Protein AF-A0A2E5FPV8-F1 (afdb_monomer_lite)

Sequence (173 aa):
MNKLTKLGLTAVAGSLVASSAYAGALDVSGSATIKYKSDDDDEVTGNAFSMGKGISFSGSGELDNGYTMSYSYTMTDAAFSSQNIMLDMGDAGSIGLGNGASGAGLQAHRYVIPTAGEEVWDDVDADDNGLPTHSDSNAVYYKGSFGAVGVSAAYVDDSAASDNSIVLTYSGL

Radius of gyration: 23.79 Å; chains: 1; bounding box: 87×56×43 Å

Secondary structure (DSSP, 8-state):
-----------------------SEEEEEEEEEEEE----TTS--S--EEEEEEEEEEEEEE-TTSPEEEEEEEEETTEEEEEEEEEE-GGG-EEEEEESS--SHHHHHTTTS---SS-TTSS-SS---PPPP---SSEEEEEEEETTEEEEEEEEE-SS-EEEEEEEEE---

pLDDT: mean 73.95, std 15.6, range [33.09, 91.06]

Foldseek 3Di:
DDDDDDPDDDDPDPVPVCQVFPQPDKDKDKDKDWAFDDDDPPDPDDPRIDIKIKIKIKTWGAGPLRKIWIKMFMDMPNHGQKIKIWIQPDQQFIKIWMANPLQWFCSVCVVVPDDDPDAQCVPPDPDRPGDDDFHRGRKIWTWHDDPQKIKIKIWDDDPVDIDIGIDIGGRPD

Structure (mmCIF, N/CA/C/O backbone):
data_AF-A0A2E5FPV8-F1
#
_entry.id   AF-A0A2E5FPV8-F1
#
loop_
_atom_site.group_PDB
_atom_site.id
_atom_site.type_symbol
_atom_site.label_atom_id
_atom_site.label_alt_id
_atom_site.label_comp_id
_atom_site.label_asym_id
_atom_site.label_entity_id
_atom_site.label_seq_id
_atom_site.pdbx_PDB_ins_code
_atom_site.Cartn_x
_atom_site.Cartn_y
_atom_site.Cartn_z
_atom_site.occupancy
_atom_site.B_iso_or_equiv
_atom_site.auth_seq_id
_atom_site.auth_comp_id
_atom_site.auth_asym_id
_atom_site.auth_atom_id
_atom_site.pdbx_PDB_model_num
ATOM 1 N N . MET A 1 1 ? -54.631 30.526 12.765 1.00 33.09 1 MET A N 1
ATOM 2 C CA . MET A 1 1 ? -53.264 30.256 13.257 1.00 33.09 1 MET A CA 1
ATOM 3 C C . MET A 1 1 ? -53.235 28.907 13.968 1.00 33.09 1 MET A C 1
ATOM 5 O O . MET A 1 1 ? -53.843 28.776 15.014 1.00 33.09 1 MET A O 1
ATOM 9 N N . ASN A 1 2 ? -52.525 27.958 13.351 1.00 39.78 2 ASN A N 1
ATOM 10 C CA . ASN A 1 2 ? -51.650 26.928 13.928 1.00 39.78 2 ASN A CA 1
ATOM 11 C C . ASN A 1 2 ? -52.150 25.788 14.852 1.00 39.78 2 ASN A C 1
ATOM 13 O O . ASN A 1 2 ? -52.317 25.974 16.049 1.00 39.78 2 ASN A O 1
ATOM 17 N N . LYS A 1 3 ? -52.036 24.578 14.263 1.00 46.47 3 LYS A N 1
ATOM 18 C CA . LYS A 1 3 ? -51.273 23.387 14.722 1.00 46.47 3 LYS A CA 1
ATOM 19 C C . LYS A 1 3 ? -52.013 22.285 15.506 1.00 46.47 3 LYS A C 1
ATOM 21 O O . LYS A 1 3 ? -52.105 22.335 16.724 1.00 46.47 3 LYS A O 1
ATOM 26 N N . LEU A 1 4 ? -52.329 21.196 14.793 1.00 52.31 4 LEU A N 1
ATOM 27 C CA . LEU A 1 4 ? -52.315 19.809 15.296 1.00 52.31 4 LEU A CA 1
ATOM 28 C C . LEU A 1 4 ? -51.459 18.962 14.329 1.00 52.31 4 LEU A C 1
ATOM 30 O O . LEU A 1 4 ? -51.747 18.940 13.140 1.00 52.31 4 LEU A O 1
ATOM 34 N N . THR A 1 5 ? -50.223 18.585 14.681 1.00 50.47 5 THR A N 1
ATOM 35 C CA . THR A 1 5 ? -49.738 17.400 15.436 1.00 50.47 5 THR A CA 1
ATOM 36 C C . THR A 1 5 ? -49.639 16.100 14.622 1.00 50.47 5 THR A C 1
ATOM 38 O O . THR A 1 5 ? -50.654 15.536 14.239 1.00 50.47 5 THR A O 1
ATOM 41 N N . LYS A 1 6 ? -48.401 15.576 14.548 1.00 48.03 6 LYS A N 1
ATOM 42 C CA . LYS A 1 6 ? -47.999 14.177 14.287 1.00 48.03 6 LYS A CA 1
ATOM 43 C C . LYS A 1 6 ? -48.125 13.641 12.851 1.00 48.03 6 LYS A C 1
ATOM 45 O O . LYS A 1 6 ? -49.036 12.893 12.529 1.00 48.03 6 LYS A O 1
ATOM 50 N N . LEU A 1 7 ? -47.061 13.855 12.079 1.00 50.47 7 LEU A N 1
ATOM 51 C CA . LEU A 1 7 ? -46.412 12.763 11.347 1.00 50.47 7 LEU A CA 1
ATOM 52 C C . LEU A 1 7 ? -45.105 12.473 12.084 1.00 50.47 7 LEU A C 1
ATOM 54 O O . LEU A 1 7 ? -44.089 13.127 11.876 1.00 50.47 7 LEU A O 1
ATOM 58 N N . GLY A 1 8 ? -45.199 11.590 13.074 1.00 50.12 8 GLY A N 1
ATOM 59 C CA . GLY A 1 8 ? -44.036 10.988 13.701 1.00 50.12 8 GLY A CA 1
ATOM 60 C C . GLY A 1 8 ? -43.694 9.693 12.977 1.00 50.12 8 GLY A C 1
ATOM 61 O O . GLY A 1 8 ? -44.608 8.943 12.638 1.00 50.12 8 GLY A O 1
ATOM 62 N N . LEU A 1 9 ? -42.384 9.458 12.869 1.00 45.72 9 LEU A N 1
ATOM 63 C CA . LEU A 1 9 ? -41.672 8.205 12.594 1.00 45.72 9 LEU A CA 1
ATOM 64 C C . LEU A 1 9 ? -41.033 8.085 11.193 1.00 45.72 9 LEU A C 1
ATOM 66 O O . LEU A 1 9 ? -41.714 7.966 10.182 1.00 45.72 9 LEU A O 1
ATOM 70 N N . THR A 1 10 ? -39.692 8.032 11.221 1.00 48.91 10 THR A N 1
ATOM 71 C CA . THR A 1 10 ? -38.775 7.484 10.200 1.00 48.91 10 THR A CA 1
ATOM 72 C C . THR A 1 10 ? -38.208 8.442 9.150 1.00 48.91 10 THR A C 1
ATOM 74 O O . THR A 1 10 ? -38.701 8.529 8.032 1.00 48.91 10 THR A O 1
ATOM 77 N N . ALA A 1 11 ? -37.110 9.103 9.537 1.00 46.47 11 ALA A N 1
ATOM 78 C CA . ALA A 1 11 ? -35.814 9.165 8.833 1.00 46.47 11 ALA A CA 1
ATOM 79 C C . ALA A 1 11 ? -35.037 10.362 9.431 1.00 46.47 11 ALA A C 1
ATOM 81 O O . ALA A 1 11 ? -35.252 11.494 9.032 1.00 46.47 11 ALA A O 1
ATOM 82 N N . VAL A 1 12 ? -34.172 10.273 10.445 1.00 45.94 12 VAL A N 1
ATOM 83 C CA . VAL A 1 12 ? -33.224 9.207 10.818 1.00 45.94 12 VAL A CA 1
ATOM 84 C C . VAL A 1 12 ? -32.595 8.532 9.598 1.00 45.94 12 VAL A C 1
ATOM 86 O O . VAL A 1 12 ? -32.465 7.319 9.534 1.00 45.94 12 VAL A O 1
ATOM 89 N N . ALA A 1 13 ? -32.256 9.325 8.587 1.00 50.03 13 ALA A N 1
ATOM 90 C CA . ALA A 1 13 ? -31.359 8.925 7.518 1.00 50.03 13 ALA A CA 1
ATOM 91 C C . ALA A 1 13 ? -30.580 10.166 7.099 1.00 50.03 13 ALA A C 1
ATOM 93 O O . ALA A 1 13 ? -31.135 11.098 6.522 1.00 50.03 13 ALA A O 1
ATOM 94 N N . GLY A 1 14 ? -29.293 10.181 7.421 1.00 45.56 14 GLY A N 1
ATOM 95 C CA . GLY A 1 14 ? -28.363 11.041 6.709 1.00 45.56 14 GLY A CA 1
ATOM 96 C C . GLY A 1 14 ? -27.962 12.340 7.391 1.00 45.56 14 GLY A C 1
ATOM 97 O O . GLY A 1 14 ? -27.256 13.119 6.761 1.00 45.56 14 GLY A O 1
ATOM 98 N N . SER A 1 15 ? -28.202 12.518 8.695 1.00 41.84 15 SER A N 1
ATOM 99 C CA . SER A 1 15 ? -27.085 13.012 9.509 1.00 41.84 15 SER A CA 1
ATOM 100 C C . SER A 1 15 ? -26.010 11.918 9.479 1.00 41.84 15 SER A C 1
ATOM 102 O O . SER A 1 15 ? -25.809 11.196 10.453 1.00 41.84 15 SER A O 1
ATOM 104 N N . LEU A 1 16 ? -25.377 11.739 8.311 1.00 41.47 16 LEU A N 1
ATOM 105 C CA . LEU A 1 16 ? -23.994 11.334 8.237 1.00 41.47 16 LEU A CA 1
ATOM 106 C C . LEU A 1 16 ? -23.338 12.390 9.097 1.00 41.47 16 LEU A C 1
ATOM 108 O O . LEU A 1 16 ? -23.218 13.549 8.698 1.00 41.47 16 LEU A O 1
ATOM 112 N N . VAL A 1 17 ? -23.120 12.016 10.351 1.00 43.38 17 VAL A N 1
ATOM 113 C CA . VAL A 1 17 ? -22.236 12.721 11.241 1.00 43.38 17 VAL A CA 1
ATOM 114 C C . VAL A 1 17 ? -21.011 12.906 10.369 1.00 43.38 17 VAL A C 1
ATOM 116 O O . VAL A 1 17 ? -20.322 11.948 10.028 1.00 43.38 17 VAL A O 1
ATOM 119 N N . ALA A 1 18 ? -20.814 14.132 9.894 1.00 41.66 18 ALA A N 1
ATOM 120 C CA . ALA A 1 18 ? -19.517 14.589 9.475 1.00 41.66 18 ALA A CA 1
ATOM 121 C C . ALA A 1 18 ? -18.710 14.604 10.774 1.00 41.66 18 ALA A C 1
ATOM 123 O O . ALA A 1 18 ? -18.461 15.652 11.361 1.00 41.66 18 ALA A O 1
ATOM 124 N N . SER A 1 19 ? -18.405 13.411 11.287 1.00 41.38 19 SER A N 1
ATOM 125 C CA . SER A 1 19 ? -17.362 13.162 12.252 1.00 41.38 19 SER A CA 1
ATOM 126 C C . SER A 1 19 ? -16.128 13.445 11.433 1.00 41.38 19 SER A C 1
ATOM 128 O O . SER A 1 19 ? -15.573 12.571 10.772 1.00 41.38 19 SER A O 1
ATOM 130 N N . SER A 1 20 ? -15.803 14.729 11.343 1.00 42.41 20 SER A N 1
ATOM 131 C CA . SER A 1 20 ? -14.519 15.193 10.882 1.00 42.41 20 SER A CA 1
ATOM 132 C C . SER A 1 20 ? -13.513 14.572 11.839 1.00 42.41 20 SER A C 1
ATOM 134 O O . SER A 1 20 ? -13.249 15.132 12.902 1.00 42.41 20 SER A O 1
ATOM 136 N N . ALA A 1 21 ? -13.013 13.382 11.500 1.00 43.12 21 ALA A N 1
ATOM 137 C CA . ALA A 1 21 ? -11.759 12.907 12.043 1.00 43.12 21 ALA A CA 1
ATOM 138 C C . ALA A 1 21 ? -10.743 13.983 11.677 1.00 43.12 21 ALA A C 1
ATOM 140 O O . ALA A 1 21 ? -10.365 14.148 10.516 1.00 43.12 21 ALA A O 1
ATOM 141 N N . TYR A 1 22 ? -10.353 14.773 12.671 1.00 47.81 22 TYR A N 1
ATOM 142 C CA . TYR A 1 22 ? -9.085 15.465 12.600 1.00 47.81 22 TYR A CA 1
ATOM 143 C C . TYR A 1 22 ? -8.043 14.355 12.463 1.00 47.81 22 TYR A C 1
ATOM 145 O O . TYR A 1 22 ? -7.917 13.528 13.364 1.00 47.81 22 TYR A O 1
ATOM 153 N N . ALA A 1 23 ? -7.343 14.292 11.328 1.00 49.78 23 ALA A N 1
ATOM 154 C CA . ALA A 1 23 ? -6.136 13.485 11.223 1.00 49.78 23 ALA A CA 1
ATOM 155 C C . ALA A 1 23 ? -5.187 13.985 12.324 1.00 49.78 23 ALA A C 1
ATOM 157 O O . ALA A 1 23 ? -4.663 15.095 12.229 1.00 49.78 23 ALA A O 1
ATOM 158 N N . GLY A 1 24 ? -5.083 13.234 13.423 1.00 50.91 24 GLY A N 1
ATOM 159 C CA . GLY A 1 24 ? -4.473 13.696 14.674 1.00 50.91 24 GLY A CA 1
ATOM 160 C C . GLY A 1 24 ? -2.974 13.949 14.535 1.00 50.91 24 GLY A C 1
ATOM 161 O O . GLY A 1 24 ? -2.413 14.761 15.267 1.00 50.91 24 GLY A O 1
ATOM 162 N N . ALA A 1 25 ? -2.346 13.309 13.548 1.00 64.69 25 ALA A N 1
ATOM 163 C CA . ALA A 1 25 ? -0.999 13.586 13.088 1.00 64.69 25 ALA A CA 1
ATOM 164 C C . ALA A 1 25 ? -0.886 13.222 11.599 1.00 64.69 25 ALA A C 1
ATOM 166 O O . ALA A 1 25 ? -1.406 12.195 11.157 1.00 64.69 25 ALA A O 1
ATOM 167 N N . LEU A 1 26 ? -0.234 14.093 10.828 1.00 76.50 26 LEU A N 1
ATOM 168 C CA . LEU A 1 26 ? 0.276 13.781 9.496 1.00 76.50 26 LEU A CA 1
ATOM 169 C C . LEU A 1 26 ? 1.773 13.519 9.655 1.00 76.50 26 LEU A C 1
ATOM 171 O O . LEU A 1 26 ? 2.541 14.448 9.912 1.00 76.50 26 LEU A O 1
ATOM 175 N N . ASP A 1 27 ? 2.174 12.272 9.473 1.00 82.31 27 ASP A N 1
ATOM 176 C CA . ASP A 1 27 ? 3.566 11.863 9.407 1.00 82.31 27 ASP A CA 1
ATOM 177 C C . ASP A 1 27 ? 4.064 11.964 7.967 1.00 82.31 27 ASP A C 1
ATOM 179 O O . ASP A 1 27 ? 3.439 11.478 7.019 1.00 82.31 27 ASP A O 1
ATOM 183 N N . VAL A 1 28 ? 5.218 12.605 7.805 1.00 86.81 28 VAL A N 1
ATOM 184 C CA . VAL A 1 28 ? 5.909 12.702 6.521 1.00 86.81 28 VAL A CA 1
ATOM 185 C C . VAL A 1 28 ? 7.209 11.931 6.635 1.00 86.81 28 VAL A C 1
ATOM 187 O O . VAL A 1 28 ? 8.092 12.287 7.414 1.00 86.81 28 VAL A O 1
ATOM 190 N N . SER A 1 29 ? 7.333 10.878 5.840 1.00 84.25 29 SER A N 1
ATOM 191 C CA . SER A 1 29 ? 8.557 10.095 5.717 1.00 84.25 29 SER A CA 1
ATOM 192 C C . SER A 1 29 ? 9.142 10.264 4.322 1.00 84.25 29 SER A C 1
ATOM 194 O O . SER A 1 29 ? 8.427 10.430 3.336 1.00 84.25 29 SER A O 1
ATOM 196 N N . GLY A 1 30 ? 10.467 10.265 4.231 1.00 85.50 30 GLY A N 1
ATOM 197 C CA . GLY A 1 30 ? 11.175 10.410 2.968 1.00 85.50 30 GLY A CA 1
ATOM 198 C C . GLY A 1 30 ? 12.319 9.416 2.868 1.00 85.50 30 GLY A C 1
ATOM 199 O O . GLY A 1 30 ? 12.973 9.107 3.862 1.00 85.50 30 GLY A O 1
ATOM 200 N N . SER A 1 31 ? 12.575 8.937 1.658 1.00 83.62 31 SER A N 1
ATOM 201 C CA . SER A 1 31 ? 13.709 8.083 1.322 1.00 83.62 31 SER A CA 1
ATOM 202 C C . SER A 1 31 ? 14.515 8.722 0.201 1.00 83.62 31 SER A C 1
ATOM 204 O O . SER A 1 31 ? 13.956 9.136 -0.813 1.00 83.62 31 SER A O 1
ATOM 206 N N . ALA A 1 32 ? 15.833 8.765 0.352 1.00 83.88 32 ALA A N 1
ATOM 207 C CA . ALA A 1 32 ? 16.752 9.145 -0.710 1.00 83.88 32 ALA A CA 1
ATOM 208 C C . ALA A 1 32 ? 17.812 8.053 -0.831 1.00 83.88 32 ALA A C 1
ATOM 210 O O . ALA A 1 32 ? 18.457 7.699 0.154 1.00 83.88 32 ALA A O 1
ATOM 211 N N . THR A 1 33 ? 17.973 7.504 -2.030 1.00 83.88 33 THR A N 1
ATOM 212 C CA . THR A 1 33 ? 18.928 6.430 -2.303 1.00 83.88 33 THR A CA 1
ATOM 213 C C . THR A 1 33 ? 19.808 6.802 -3.484 1.00 83.88 33 THR A C 1
ATOM 215 O O . THR A 1 33 ? 19.355 7.429 -4.441 1.00 83.88 33 THR A O 1
ATOM 218 N N . ILE A 1 34 ? 21.077 6.414 -3.401 1.00 82.81 34 ILE A N 1
ATOM 219 C CA . ILE A 1 34 ? 22.034 6.468 -4.503 1.00 82.81 34 ILE A CA 1
ATOM 220 C C . ILE A 1 34 ? 22.534 5.039 -4.675 1.00 82.81 34 ILE A C 1
ATOM 222 O O . ILE A 1 34 ? 23.017 4.445 -3.710 1.00 82.81 34 ILE A O 1
ATOM 226 N N . LYS A 1 35 ? 22.386 4.472 -5.871 1.00 83.06 35 LYS A N 1
ATOM 227 C CA . LYS A 1 35 ? 22.868 3.126 -6.191 1.00 83.06 35 LYS A CA 1
ATOM 228 C C . LYS A 1 35 ? 23.953 3.222 -7.250 1.00 83.06 35 LYS A C 1
ATOM 230 O O . LYS A 1 35 ? 23.807 3.964 -8.220 1.00 83.06 35 LYS A O 1
ATOM 235 N N . TYR A 1 36 ? 25.011 2.451 -7.055 1.00 81.31 36 TYR A N 1
ATOM 236 C CA . TYR A 1 36 ? 26.065 2.239 -8.034 1.00 81.31 36 TYR A CA 1
ATOM 237 C C . TYR A 1 36 ? 25.984 0.784 -8.491 1.00 81.31 36 TYR A C 1
ATOM 239 O O . TYR A 1 36 ? 26.011 -0.116 -7.649 1.00 81.31 36 TYR A O 1
ATOM 247 N N . LYS A 1 37 ? 25.815 0.565 -9.795 1.00 78.69 37 LYS A N 1
ATOM 248 C CA . LYS A 1 37 ? 25.804 -0.769 -10.400 1.00 78.69 37 LYS A CA 1
ATOM 249 C C . LYS A 1 37 ? 27.099 -0.943 -11.188 1.00 78.69 37 LYS A C 1
ATOM 251 O O . LYS A 1 37 ? 27.367 -0.156 -12.091 1.00 78.69 37 LYS A O 1
ATOM 256 N N . SER A 1 38 ? 27.893 -1.939 -10.811 1.00 71.75 38 SER A N 1
ATOM 257 C CA . SER A 1 38 ? 29.006 -2.428 -11.624 1.00 71.75 38 SER A CA 1
ATOM 258 C C . SER A 1 38 ? 28.537 -3.702 -12.300 1.00 71.75 38 SER A C 1
ATOM 260 O O . SER A 1 38 ? 28.291 -4.688 -11.606 1.00 71.75 38 SER A O 1
ATOM 262 N N . ASP A 1 39 ? 28.370 -3.637 -13.614 1.00 70.19 39 ASP A N 1
ATOM 263 C CA . ASP A 1 39 ? 28.197 -4.828 -14.442 1.00 70.19 39 ASP A CA 1
ATOM 264 C C . ASP A 1 39 ? 29.584 -5.384 -14.822 1.00 70.19 39 ASP A C 1
ATOM 266 O O . ASP A 1 39 ? 30.604 -4.736 -14.551 1.00 70.19 39 ASP A O 1
ATOM 270 N N . ASP A 1 40 ? 29.638 -6.619 -15.321 1.00 71.25 40 ASP A N 1
ATOM 271 C CA . ASP A 1 40 ? 30.892 -7.299 -15.661 1.00 71.25 40 ASP A CA 1
ATOM 272 C C . ASP A 1 40 ? 31.551 -6.729 -16.936 1.00 71.25 40 ASP A C 1
ATOM 274 O O . ASP A 1 40 ? 31.002 -5.863 -17.618 1.00 71.25 40 ASP A O 1
ATOM 278 N N . ASP A 1 41 ? 32.784 -7.167 -17.223 1.00 64.06 41 ASP A N 1
ATOM 279 C CA . ASP A 1 41 ? 33.653 -6.571 -18.255 1.00 64.06 41 ASP A CA 1
ATOM 280 C C . ASP A 1 41 ? 33.102 -6.683 -19.699 1.00 64.06 41 ASP A C 1
ATOM 282 O O . ASP A 1 41 ? 33.640 -6.040 -20.605 1.00 64.06 41 ASP A O 1
ATOM 286 N N . ASP A 1 42 ? 32.038 -7.464 -19.920 1.00 65.94 42 ASP A N 1
ATOM 287 C CA . ASP A 1 42 ? 31.421 -7.693 -21.232 1.00 65.94 42 ASP A CA 1
ATOM 288 C C . ASP A 1 42 ? 30.197 -6.783 -21.499 1.00 65.94 42 ASP A C 1
ATOM 290 O O . ASP A 1 42 ? 29.742 -6.681 -22.646 1.00 65.94 42 ASP A O 1
ATOM 294 N N . GLU A 1 43 ? 29.680 -6.065 -20.492 1.00 69.62 43 GLU A N 1
ATOM 295 C CA . GLU A 1 43 ? 28.519 -5.175 -20.627 1.00 69.62 43 GLU A CA 1
ATOM 296 C C . GLU A 1 43 ? 28.907 -3.694 -20.818 1.00 69.62 43 GLU A C 1
ATOM 298 O O . GLU A 1 43 ? 29.525 -3.046 -19.970 1.00 69.62 43 GLU A O 1
ATOM 303 N N . VAL A 1 44 ? 28.463 -3.091 -21.931 1.00 61.62 44 VAL A N 1
ATOM 304 C CA . VAL A 1 44 ? 28.556 -1.634 -22.136 1.00 61.62 44 VAL A CA 1
ATOM 305 C C . VAL A 1 44 ? 27.524 -0.953 -21.244 1.00 61.62 44 VAL A C 1
ATOM 307 O O . VAL A 1 44 ? 26.365 -0.772 -21.621 1.00 61.62 44 VAL A O 1
ATOM 310 N N . THR A 1 45 ? 27.943 -0.547 -20.053 1.00 61.28 45 THR A N 1
ATOM 311 C CA . THR A 1 45 ? 27.081 0.183 -19.127 1.00 61.28 45 THR A CA 1
ATOM 312 C C . THR A 1 45 ? 27.120 1.686 -19.393 1.00 61.28 45 THR A C 1
ATOM 314 O O . THR A 1 45 ? 28.165 2.288 -19.634 1.00 61.28 45 THR A O 1
ATOM 317 N N . GLY A 1 46 ? 25.936 2.307 -19.373 1.00 68.88 46 GLY A N 1
ATOM 318 C CA . GLY A 1 46 ? 25.778 3.762 -19.379 1.00 68.88 46 GLY A CA 1
ATOM 319 C C . GLY A 1 46 ? 26.220 4.390 -18.049 1.00 68.88 46 GLY A C 1
ATOM 320 O O . GLY A 1 46 ? 27.200 3.985 -17.433 1.00 68.88 46 GLY A O 1
ATOM 321 N N . ASN A 1 47 ? 25.496 5.398 -17.557 1.00 75.12 47 ASN A N 1
ATOM 322 C CA . ASN A 1 47 ? 25.786 5.944 -16.229 1.00 75.12 47 ASN A CA 1
ATOM 323 C C . ASN A 1 47 ? 25.518 4.889 -15.133 1.00 75.12 47 ASN A C 1
ATOM 325 O O . ASN A 1 47 ? 24.367 4.549 -14.870 1.00 75.12 47 ASN A O 1
ATOM 329 N N . ALA A 1 48 ? 26.581 4.424 -14.472 1.00 78.75 48 ALA A N 1
ATOM 330 C CA . ALA A 1 48 ? 26.538 3.438 -13.390 1.00 78.75 48 ALA A CA 1
ATOM 331 C C . ALA A 1 48 ? 25.880 3.956 -12.097 1.00 78.75 48 ALA A C 1
ATOM 333 O O . ALA A 1 48 ? 25.539 3.171 -11.210 1.00 78.75 48 ALA A O 1
ATOM 334 N N . PHE A 1 49 ? 25.707 5.276 -11.969 1.00 79.69 49 PHE A N 1
ATOM 335 C CA . PHE A 1 49 ? 25.007 5.886 -10.846 1.00 79.69 49 PHE A CA 1
ATOM 336 C C . PHE A 1 49 ? 23.528 6.088 -11.159 1.00 79.69 49 PHE A C 1
ATOM 338 O O . PHE A 1 49 ? 23.164 6.754 -12.128 1.00 79.69 49 PHE A O 1
ATOM 345 N N . SER A 1 50 ? 22.674 5.609 -10.261 1.00 82.19 50 SER A N 1
ATOM 346 C CA . SER A 1 50 ? 21.246 5.918 -10.239 1.00 82.19 50 SER A CA 1
ATOM 347 C C . SER A 1 50 ? 20.867 6.555 -8.904 1.00 82.19 50 SER A C 1
ATOM 349 O O . SER A 1 50 ? 21.506 6.326 -7.874 1.00 82.19 50 SER A O 1
ATOM 351 N N . MET A 1 51 ? 19.836 7.394 -8.926 1.00 82.38 51 MET A N 1
ATOM 352 C CA . MET A 1 51 ? 19.278 8.024 -7.734 1.00 82.38 51 MET A CA 1
ATOM 353 C C . MET 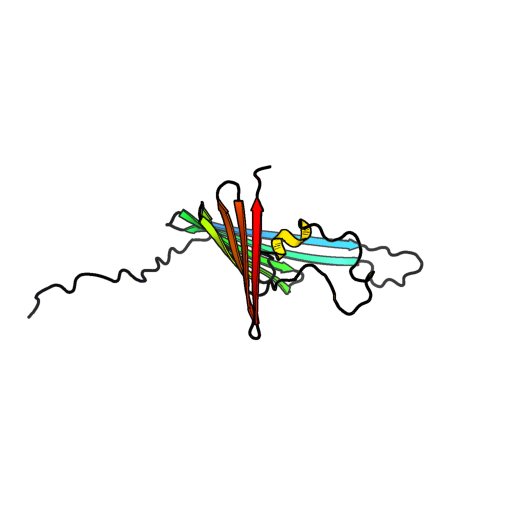A 1 51 ? 17.784 7.742 -7.694 1.00 82.38 51 MET A C 1
ATOM 355 O O . MET A 1 51 ? 17.140 7.764 -8.736 1.00 82.38 51 MET A O 1
ATOM 359 N N . GLY A 1 52 ? 17.252 7.505 -6.498 1.00 82.81 52 GLY A N 1
ATO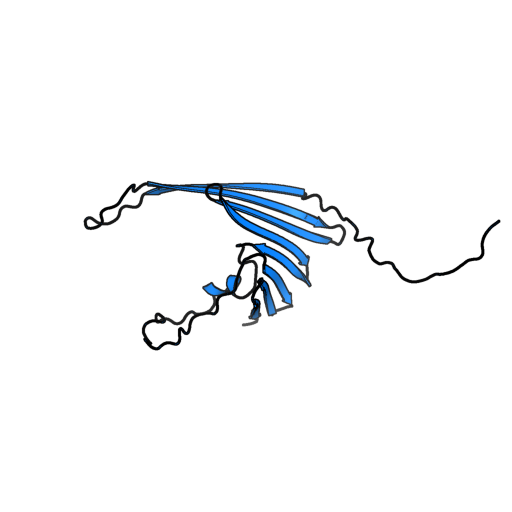M 360 C CA . GLY A 1 52 ? 15.817 7.363 -6.274 1.00 82.81 52 GLY A CA 1
ATOM 361 C C . GLY A 1 52 ? 15.386 8.183 -5.070 1.00 82.81 52 GLY A C 1
ATOM 362 O O . GLY A 1 52 ? 16.062 8.178 -4.033 1.00 82.81 52 GLY A O 1
ATOM 363 N N . LYS A 1 53 ? 14.270 8.896 -5.203 1.00 85.44 53 LYS A N 1
ATOM 364 C CA . LYS A 1 53 ? 13.676 9.703 -4.133 1.00 85.44 53 LYS A CA 1
ATOM 365 C C . LYS A 1 53 ? 12.237 9.273 -3.907 1.00 85.44 53 LYS A C 1
ATOM 367 O O . LYS A 1 53 ? 11.490 9.134 -4.861 1.00 85.44 53 LYS A O 1
ATOM 372 N N . GLY A 1 54 ? 11.834 9.128 -2.654 1.00 87.44 54 GLY A N 1
ATOM 373 C CA . GLY A 1 54 ? 10.464 8.806 -2.265 1.00 87.44 54 GLY A CA 1
ATOM 374 C C . GLY A 1 54 ? 10.010 9.712 -1.132 1.00 87.44 54 GLY A C 1
ATOM 375 O O . GLY A 1 54 ? 10.796 10.011 -0.235 1.00 87.44 54 GLY A O 1
ATOM 376 N N . ILE A 1 55 ? 8.762 10.162 -1.171 1.00 88.12 55 ILE A N 1
ATOM 377 C CA . ILE A 1 55 ? 8.099 10.871 -0.075 1.00 88.12 55 ILE A CA 1
ATOM 378 C C . ILE A 1 55 ? 6.767 10.172 0.168 1.00 88.12 55 ILE A C 1
ATOM 380 O O . ILE A 1 55 ? 5.992 9.980 -0.767 1.00 88.12 55 ILE A O 1
ATOM 384 N N . SER A 1 56 ? 6.509 9.802 1.416 1.00 89.56 56 SER A N 1
ATOM 385 C CA . SER A 1 56 ? 5.245 9.224 1.853 1.00 89.56 56 SER A CA 1
ATOM 386 C C . SER A 1 56 ? 4.620 10.087 2.937 1.00 89.56 56 SER A C 1
ATOM 388 O O . SER A 1 56 ? 5.268 10.466 3.912 1.00 89.56 56 SER A O 1
ATOM 390 N N . PHE A 1 57 ? 3.344 10.371 2.752 1.00 88.00 57 PHE A N 1
ATOM 391 C CA . PHE A 1 57 ? 2.471 11.056 3.684 1.00 88.00 57 PHE A CA 1
ATOM 392 C C . PHE A 1 57 ? 1.537 10.010 4.267 1.00 88.00 57 PHE A C 1
ATOM 394 O O . PHE A 1 57 ? 0.852 9.318 3.516 1.00 88.00 57 PHE A O 1
ATOM 401 N N . SER A 1 58 ? 1.503 9.880 5.583 1.00 89.25 58 SER A N 1
ATOM 402 C CA . SER A 1 58 ? 0.584 8.983 6.271 1.00 89.25 58 SER A CA 1
ATOM 403 C C . SER A 1 58 ? -0.088 9.723 7.405 1.00 89.25 58 SER A C 1
ATOM 405 O O . SER A 1 58 ? 0.556 10.482 8.120 1.00 89.25 58 SER A O 1
ATOM 407 N N . GLY A 1 59 ? -1.376 9.494 7.594 1.00 85.25 59 GLY A N 1
ATOM 408 C CA . GLY A 1 59 ? -2.081 10.022 8.747 1.00 85.25 59 GLY A CA 1
ATOM 409 C C . GLY A 1 59 ? -3.154 9.064 9.213 1.00 85.25 59 GLY A C 1
ATOM 410 O O . GLY A 1 59 ? -3.660 8.240 8.451 1.00 85.25 59 GLY A O 1
ATOM 411 N N . SER A 1 60 ? -3.495 9.183 10.487 1.00 85.00 60 SER A N 1
ATOM 412 C CA . SER A 1 60 ? -4.605 8.456 11.085 1.00 85.00 60 SER A CA 1
ATOM 413 C C . SER A 1 60 ? -5.430 9.379 11.972 1.00 85.00 60 SER A C 1
ATOM 415 O O . SER A 1 60 ? -4.958 10.418 12.446 1.00 85.00 60 SER A O 1
ATOM 417 N N . GLY A 1 61 ? -6.699 9.037 12.138 1.00 83.38 61 GLY A N 1
ATOM 418 C CA . GLY A 1 61 ? -7.625 9.761 12.987 1.00 83.38 61 GLY A CA 1
ATOM 419 C C . GLY A 1 61 ? -8.726 8.840 13.482 1.00 83.38 61 GLY A C 1
ATOM 420 O O . GLY A 1 61 ? -9.325 8.101 12.703 1.00 83.38 61 GLY A O 1
ATOM 421 N N . GLU A 1 62 ? -8.994 8.921 14.779 1.00 83.69 62 GLU A N 1
ATOM 422 C CA . GLU A 1 62 ? -10.120 8.238 15.404 1.00 83.69 62 GLU A CA 1
ATOM 423 C C . GLU A 1 62 ? -11.419 8.984 15.084 1.00 83.69 62 GLU A C 1
ATOM 425 O O . GLU A 1 62 ? -11.516 10.209 15.217 1.00 83.69 62 GLU A O 1
ATOM 430 N N . LEU A 1 63 ? -12.425 8.239 14.643 1.00 82.00 63 LEU A N 1
ATOM 431 C CA . LEU A 1 63 ? -13.794 8.703 14.489 1.00 82.00 63 LEU A CA 1
ATOM 432 C C . LEU A 1 63 ? -14.514 8.601 15.836 1.00 82.00 63 LEU A C 1
ATOM 434 O O . LEU A 1 63 ? -14.222 7.733 16.653 1.00 82.00 63 LEU A O 1
ATOM 438 N N . ASP A 1 64 ? -15.522 9.449 16.036 1.00 76.94 64 ASP A N 1
ATOM 439 C CA . ASP A 1 64 ? -16.362 9.473 17.249 1.00 76.94 64 ASP A CA 1
ATOM 440 C C . ASP A 1 64 ? -17.030 8.110 17.543 1.00 76.94 64 ASP A C 1
ATOM 442 O O . ASP A 1 64 ? -17.326 7.754 18.679 1.00 76.94 64 ASP A O 1
ATOM 446 N N . ASN A 1 65 ? -17.195 7.288 16.505 1.00 78.88 65 ASN A N 1
ATOM 447 C CA . ASN A 1 65 ? -17.741 5.937 16.586 1.00 78.88 65 ASN A CA 1
ATOM 448 C C . ASN A 1 65 ? -16.717 4.871 17.037 1.00 78.88 65 ASN A C 1
ATOM 450 O O . ASN A 1 65 ? -17.053 3.689 17.043 1.00 78.88 65 ASN A O 1
ATOM 454 N N . GLY A 1 66 ? -15.489 5.265 17.397 1.00 79.00 66 GLY A N 1
ATOM 455 C CA . GLY A 1 66 ? -14.413 4.360 17.816 1.00 79.00 66 GLY A CA 1
ATOM 456 C C . GLY A 1 66 ? -13.739 3.605 16.667 1.00 79.00 66 GLY A C 1
ATOM 457 O O . GLY A 1 66 ? -13.115 2.577 16.901 1.00 79.00 66 GLY A O 1
ATOM 458 N N . TYR A 1 67 ? -13.912 4.081 15.433 1.00 88.00 67 TYR A N 1
ATOM 459 C CA . TYR A 1 67 ? -13.262 3.534 14.241 1.00 88.00 67 TYR A CA 1
ATOM 460 C C . TYR A 1 67 ? -12.054 4.379 13.863 1.00 88.00 67 TYR A C 1
ATOM 462 O O . TYR A 1 67 ? -12.132 5.606 13.901 1.00 88.00 67 TYR A O 1
ATOM 470 N N . THR A 1 68 ? -10.984 3.748 13.399 1.00 87.56 68 THR A N 1
ATOM 471 C CA . THR A 1 68 ? -9.773 4.456 12.982 1.00 87.56 68 THR A CA 1
ATOM 472 C C . THR A 1 68 ? -9.779 4.638 11.473 1.00 87.56 68 THR A C 1
ATOM 474 O O . THR A 1 68 ? -9.749 3.672 10.713 1.00 87.56 68 THR A O 1
ATOM 477 N N . MET A 1 69 ? -9.772 5.879 10.997 1.00 87.31 69 MET A N 1
ATOM 478 C CA . MET A 1 69 ? -9.498 6.165 9.592 1.00 87.31 69 MET A CA 1
ATOM 479 C C . MET A 1 69 ? -8.000 6.389 9.408 1.00 87.31 69 MET A C 1
ATOM 481 O O . MET A 1 69 ? -7.400 7.213 10.093 1.00 87.31 69 MET A O 1
ATOM 485 N N . SER A 1 70 ? -7.398 5.698 8.450 1.00 88.25 70 SER A N 1
ATOM 486 C CA . SER A 1 70 ? -6.008 5.875 8.038 1.00 88.25 70 SER A CA 1
ATOM 487 C C . SER A 1 70 ? -5.940 6.229 6.558 1.00 88.25 70 SER A C 1
ATOM 489 O O . SER A 1 70 ? -6.738 5.750 5.753 1.00 88.25 70 SER A O 1
ATOM 491 N N . TYR A 1 71 ? -4.993 7.082 6.190 1.00 87.38 71 TYR A N 1
ATOM 492 C CA . TYR A 1 71 ? -4.688 7.382 4.799 1.00 87.38 71 TYR A CA 1
ATOM 493 C C . TYR A 1 71 ? -3.182 7.368 4.573 1.00 87.38 71 TYR A C 1
ATOM 495 O O . TYR A 1 71 ? -2.401 7.752 5.446 1.00 87.38 71 TYR A O 1
ATOM 503 N N . SER A 1 72 ? -2.781 6.949 3.382 1.00 88.88 72 SER A N 1
ATOM 504 C CA . SER A 1 72 ? -1.408 7.027 2.910 1.00 88.88 72 SER A CA 1
ATOM 505 C C . SER A 1 72 ? -1.360 7.533 1.473 1.00 88.88 72 SER A C 1
ATOM 507 O O . SER A 1 72 ? -2.234 7.241 0.658 1.00 88.88 72 SER A O 1
ATOM 509 N N . TYR A 1 73 ? -0.330 8.312 1.168 1.00 88.44 73 TYR A N 1
ATOM 510 C CA . TYR A 1 73 ? -0.019 8.798 -0.167 1.00 88.44 73 TYR A CA 1
ATOM 511 C C . TYR A 1 73 ? 1.494 8.776 -0.363 1.00 88.44 73 TYR A C 1
ATOM 513 O O . TYR A 1 73 ? 2.226 9.420 0.388 1.00 88.44 73 TYR A O 1
ATOM 521 N N . THR A 1 74 ? 1.964 8.068 -1.383 1.00 89.25 74 THR A N 1
ATOM 522 C CA . THR A 1 74 ? 3.384 7.913 -1.695 1.00 89.25 74 THR A CA 1
ATOM 523 C C . THR A 1 74 ? 3.678 8.415 -3.102 1.00 89.25 74 THR A C 1
ATOM 525 O O . THR A 1 74 ? 2.974 8.117 -4.068 1.00 89.25 74 THR A O 1
ATOM 528 N N . MET A 1 75 ? 4.770 9.166 -3.216 1.00 89.31 75 MET A N 1
ATOM 529 C CA . MET A 1 75 ? 5.292 9.718 -4.458 1.00 89.31 75 MET A CA 1
ATOM 530 C C . MET A 1 75 ? 6.76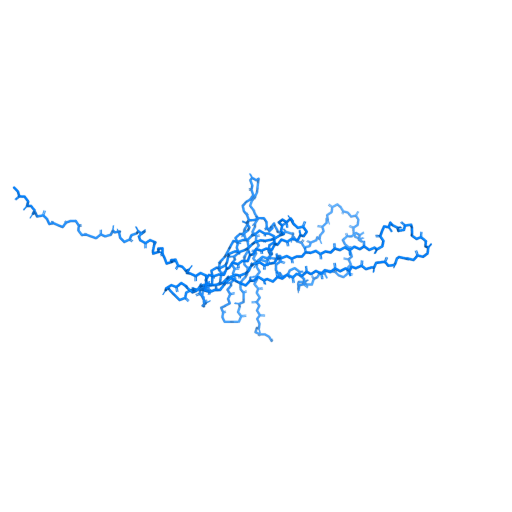6 9.342 -4.594 1.00 89.31 75 MET A C 1
ATOM 532 O O . MET A 1 75 ? 7.547 9.584 -3.672 1.00 89.31 75 MET A O 1
ATOM 536 N N . THR A 1 76 ? 7.156 8.812 -5.749 1.00 88.12 76 THR A N 1
ATOM 537 C CA . THR A 1 76 ? 8.547 8.458 -6.065 1.00 88.12 76 THR A CA 1
ATOM 538 C C . THR A 1 76 ? 8.993 9.266 -7.276 1.00 88.12 76 THR A C 1
ATOM 540 O O . THR A 1 76 ? 8.255 9.378 -8.246 1.00 88.12 76 THR A O 1
ATOM 543 N N . ASP A 1 77 ? 10.164 9.896 -7.198 1.00 85.19 77 ASP A N 1
ATOM 544 C CA . ASP A 1 77 ? 10.756 10.709 -8.270 1.00 85.19 77 ASP A CA 1
ATOM 545 C C . ASP A 1 77 ? 9.800 11.772 -8.848 1.00 85.19 77 ASP A C 1
ATOM 547 O O . ASP A 1 77 ? 9.770 12.041 -10.045 1.00 85.19 77 ASP A O 1
ATOM 551 N N . ALA A 1 78 ? 9.022 12.402 -7.959 1.00 79.19 78 ALA A N 1
ATOM 552 C CA . ALA A 1 78 ? 7.983 13.392 -8.271 1.00 79.19 78 ALA A CA 1
ATOM 553 C C . ALA A 1 78 ? 6.772 12.863 -9.072 1.00 79.19 78 ALA A C 1
ATOM 555 O O . ALA A 1 78 ? 5.951 13.658 -9.531 1.00 79.19 78 ALA A O 1
ATOM 556 N N . ALA A 1 79 ? 6.618 11.543 -9.190 1.00 85.56 79 ALA A N 1
ATOM 557 C CA . ALA A 1 79 ? 5.471 10.884 -9.802 1.00 85.56 79 ALA A CA 1
ATOM 558 C C . ALA A 1 79 ? 4.617 10.147 -8.759 1.00 85.56 79 ALA A C 1
ATOM 560 O O . ALA A 1 79 ? 5.126 9.623 -7.762 1.00 85.56 79 ALA A O 1
ATOM 561 N N . PHE A 1 80 ? 3.303 10.111 -8.998 1.00 85.75 80 PHE A N 1
ATOM 562 C CA . PHE A 1 80 ? 2.370 9.318 -8.201 1.00 85.75 80 PHE A CA 1
ATOM 563 C C . PHE A 1 80 ? 2.824 7.852 -8.168 1.00 85.75 80 PHE A C 1
ATOM 565 O O . PHE A 1 80 ? 3.102 7.276 -9.218 1.00 85.75 80 PHE A O 1
ATOM 572 N N . SER A 1 81 ? 2.899 7.274 -6.969 1.00 87.38 81 SER A N 1
ATOM 573 C CA . SER A 1 81 ? 3.259 5.868 -6.779 1.00 87.38 81 SER A CA 1
ATOM 574 C C . SER A 1 81 ? 2.065 5.085 -6.247 1.00 87.38 81 SER A C 1
ATOM 576 O O . SER A 1 81 ? 1.596 4.151 -6.892 1.00 87.38 81 SER A O 1
ATOM 578 N N . SER A 1 82 ? 1.522 5.497 -5.100 1.00 88.25 82 SER A N 1
ATOM 579 C CA . SER A 1 82 ? 0.360 4.834 -4.514 1.00 88.25 82 SER A CA 1
ATOM 580 C C . SER A 1 82 ? -0.408 5.737 -3.557 1.00 88.25 82 SER A C 1
ATOM 582 O O . SER A 1 82 ? 0.123 6.702 -3.007 1.00 88.25 82 SER A O 1
ATOM 584 N N . GLN A 1 83 ? -1.684 5.421 -3.352 1.00 88.50 83 GLN A N 1
ATOM 585 C CA . GLN A 1 83 ? -2.511 6.022 -2.309 1.00 88.50 83 GLN A CA 1
ATOM 586 C C . GLN A 1 83 ? -3.493 5.004 -1.749 1.00 88.50 83 GLN A C 1
ATOM 588 O O . GLN A 1 83 ? -3.922 4.095 -2.459 1.00 88.50 83 GLN A O 1
ATOM 593 N N . ASN A 1 84 ? -3.884 5.164 -0.494 1.00 88.94 84 ASN A N 1
ATOM 594 C CA . ASN A 1 84 ? -4.876 4.310 0.134 1.00 88.94 84 ASN A CA 1
ATOM 595 C C . ASN A 1 84 ? -5.593 5.052 1.260 1.00 88.94 84 ASN A C 1
ATOM 597 O O . ASN A 1 84 ? -4.985 5.853 1.965 1.00 88.94 84 ASN A O 1
ATOM 601 N N . ILE A 1 85 ? -6.872 4.755 1.445 1.00 88.50 85 ILE A N 1
ATOM 602 C CA . ILE A 1 85 ? -7.681 5.190 2.578 1.00 88.50 85 ILE A CA 1
ATOM 603 C C . ILE A 1 85 ? -8.340 3.940 3.144 1.00 88.50 85 ILE A C 1
ATOM 605 O O . ILE A 1 85 ? -9.085 3.268 2.436 1.00 88.50 85 ILE A O 1
ATOM 609 N N . MET A 1 86 ? -8.073 3.629 4.408 1.00 89.56 86 MET A N 1
ATOM 610 C CA . MET A 1 86 ? -8.634 2.475 5.108 1.00 89.56 86 MET A CA 1
ATOM 611 C C . MET A 1 86 ? -9.365 2.938 6.358 1.00 89.56 86 MET A C 1
ATOM 613 O O . MET A 1 86 ? -8.839 3.715 7.151 1.00 89.56 86 MET A O 1
ATOM 617 N N . LEU A 1 87 ? -10.570 2.425 6.538 1.00 90.12 87 LEU A N 1
ATOM 618 C CA . LEU A 1 87 ? -11.371 2.547 7.737 1.00 90.12 87 LEU A CA 1
ATOM 619 C C . LEU A 1 87 ? -11.290 1.231 8.503 1.00 90.12 87 LEU A C 1
ATOM 621 O O . LEU A 1 87 ? -11.823 0.219 8.049 1.00 90.12 87 LEU A O 1
ATOM 625 N N . ASP A 1 88 ? -10.633 1.252 9.653 1.00 90.25 88 ASP A N 1
ATOM 626 C CA . ASP A 1 88 ? -10.604 0.143 10.593 1.00 90.25 88 ASP A CA 1
ATOM 627 C C . ASP A 1 88 ? -11.818 0.212 11.525 1.00 90.25 88 ASP A C 1
ATOM 629 O O . ASP A 1 88 ? -12.022 1.194 12.242 1.00 90.25 88 ASP A O 1
ATOM 633 N N . MET A 1 89 ? -12.642 -0.833 11.485 1.00 90.69 89 MET A N 1
ATOM 634 C CA . MET A 1 89 ? -13.862 -0.970 12.278 1.00 90.69 89 MET A CA 1
ATOM 635 C C . MET A 1 89 ? -13.663 -1.915 13.478 1.00 90.69 89 MET A C 1
ATOM 637 O O . MET A 1 89 ? -14.646 -2.385 14.060 1.00 90.69 89 MET A O 1
ATOM 641 N N . GLY A 1 90 ? -12.413 -2.225 13.842 1.00 86.88 90 GLY A N 1
ATOM 642 C CA . GLY A 1 90 ? -12.066 -3.119 14.946 1.00 86.88 90 GLY A CA 1
ATOM 643 C C . GLY A 1 90 ? -12.355 -4.579 14.600 1.00 86.88 90 GLY A C 1
ATOM 644 O O . GLY A 1 90 ? -11.874 -5.100 13.596 1.00 86.88 90 GLY A O 1
ATOM 645 N N . ASP A 1 91 ? -13.186 -5.246 15.404 1.00 85.50 91 ASP A N 1
ATOM 646 C CA . ASP A 1 91 ? -13.516 -6.672 15.227 1.00 85.50 91 ASP A CA 1
ATOM 647 C C . ASP A 1 91 ? -14.241 -6.979 13.901 1.00 85.50 91 ASP A C 1
ATOM 649 O O . ASP A 1 91 ? -14.249 -8.119 13.438 1.00 85.50 91 ASP A O 1
ATOM 653 N N . ALA A 1 92 ? -14.854 -5.972 13.268 1.00 84.56 92 ALA A N 1
ATOM 654 C CA . ALA A 1 92 ? -15.475 -6.109 11.950 1.00 84.56 92 ALA A CA 1
ATOM 655 C C . ALA A 1 92 ? -14.457 -6.065 10.792 1.00 84.56 92 ALA A C 1
ATOM 657 O O . ALA A 1 92 ? -14.833 -6.272 9.632 1.00 84.56 92 ALA A O 1
ATOM 658 N N . GLY A 1 93 ? -13.180 -5.821 11.095 1.00 87.44 93 GLY A N 1
ATOM 659 C CA . GLY A 1 93 ? -12.109 -5.659 10.125 1.00 87.44 93 GLY A CA 1
ATOM 660 C C . GLY A 1 93 ? -12.017 -4.243 9.559 1.00 87.44 93 GLY A C 1
ATOM 661 O O . GLY A 1 93 ? -12.679 -3.313 10.013 1.00 87.44 93 GLY A O 1
ATOM 662 N N . SER A 1 94 ? -11.195 -4.088 8.530 1.00 90.62 94 SER A N 1
ATOM 663 C CA . SER A 1 94 ? -10.933 -2.826 7.854 1.00 90.62 94 SER A CA 1
ATOM 664 C C . SER A 1 94 ? -11.422 -2.865 6.407 1.00 90.62 94 SER A C 1
ATOM 666 O O . SER A 1 94 ? -11.210 -3.843 5.687 1.00 90.62 94 SER A O 1
ATOM 668 N N . ILE A 1 95 ? -12.057 -1.784 5.964 1.00 91.06 95 ILE A N 1
ATOM 669 C CA . ILE A 1 95 ? -12.481 -1.574 4.576 1.00 91.06 95 ILE A CA 1
ATOM 670 C C . ILE A 1 95 ? -11.815 -0.320 4.025 1.00 91.06 95 ILE A C 1
ATOM 672 O O . ILE A 1 95 ? -11.679 0.672 4.734 1.00 91.06 95 ILE A O 1
ATOM 676 N N . GLY A 1 96 ? -11.409 -0.329 2.764 1.00 89.75 96 GLY A N 1
ATOM 677 C CA . GLY A 1 96 ? -10.746 0.824 2.183 1.00 89.75 96 GLY A CA 1
ATOM 678 C C . GLY A 1 96 ? -10.741 0.859 0.672 1.00 89.75 96 GLY A C 1
ATOM 679 O O . GLY A 1 96 ? -11.250 -0.030 -0.004 1.00 89.75 96 GLY A O 1
ATOM 680 N N . LEU A 1 97 ? -10.155 1.928 0.162 1.00 89.31 97 LEU A N 1
ATOM 681 C CA . LEU A 1 97 ? -9.974 2.217 -1.248 1.00 89.31 97 LEU A CA 1
ATOM 682 C C . LEU A 1 97 ? -8.522 2.606 -1.459 1.00 89.31 97 LEU A C 1
ATOM 684 O O . LEU A 1 97 ? -8.030 3.510 -0.784 1.00 89.31 97 LEU A O 1
ATOM 688 N N . GLY A 1 98 ? -7.857 2.004 -2.434 1.00 88.06 98 GLY A N 1
ATOM 689 C CA . GLY A 1 98 ? -6.508 2.424 -2.779 1.00 88.06 98 GLY A CA 1
ATOM 690 C C . GLY A 1 98 ? -6.152 2.192 -4.232 1.00 88.06 98 GLY A C 1
ATOM 691 O O . GLY A 1 98 ? -6.761 1.396 -4.939 1.00 88.06 98 GLY A O 1
ATOM 692 N N . ASN A 1 99 ? -5.141 2.925 -4.671 1.00 86.06 99 ASN A N 1
ATOM 693 C CA . ASN A 1 99 ? -4.576 2.851 -6.002 1.00 86.06 99 ASN A CA 1
ATOM 694 C C . ASN A 1 99 ? -3.076 2.541 -5.874 1.00 86.06 99 ASN A C 1
ATOM 696 O O . ASN A 1 99 ? -2.362 3.259 -5.172 1.00 86.06 99 ASN A O 1
ATOM 700 N N . GLY A 1 100 ? -2.626 1.438 -6.476 1.00 78.56 100 GLY A N 1
ATOM 701 C CA . GLY A 1 100 ? -1.223 1.004 -6.456 1.00 78.56 100 GLY A CA 1
ATOM 702 C C . GLY A 1 100 ? -0.713 0.528 -5.088 1.00 78.56 100 GLY A C 1
ATOM 703 O O . GLY A 1 100 ? 0.492 0.435 -4.880 1.00 78.56 100 GLY A O 1
ATOM 704 N N . ALA A 1 101 ? -1.609 0.267 -4.131 1.00 75.31 101 ALA A N 1
ATOM 705 C CA . ALA A 1 101 ? -1.249 -0.066 -2.750 1.00 75.31 101 ALA A CA 1
ATOM 706 C C . ALA A 1 101 ? -1.230 -1.578 -2.448 1.00 75.31 101 ALA A C 1
ATOM 708 O O . ALA A 1 101 ? -0.777 -1.958 -1.369 1.00 75.31 101 ALA A O 1
ATOM 709 N N . SER A 1 102 ? -1.751 -2.424 -3.351 1.00 77.00 102 SER A N 1
ATOM 710 C CA . SER A 1 102 ? -1.963 -3.868 -3.128 1.00 77.00 102 SER A CA 1
ATOM 711 C C . SER A 1 102 ? -2.606 -4.149 -1.767 1.00 77.00 102 SER A C 1
ATOM 713 O O . SER A 1 102 ? -2.131 -4.940 -0.947 1.00 77.00 102 SER A O 1
ATOM 715 N N . GLY A 1 103 ? -3.674 -3.400 -1.497 1.00 66.50 103 GLY A N 1
ATOM 716 C CA . GLY A 1 103 ? -4.194 -3.188 -0.159 1.00 66.50 103 GLY A CA 1
ATOM 717 C C . GLY A 1 103 ? -4.863 -4.405 0.461 1.00 66.50 103 GLY A C 1
ATOM 718 O O . GLY A 1 103 ? -4.908 -4.434 1.680 1.00 66.50 103 GLY A O 1
ATOM 719 N N . ALA A 1 104 ? -5.351 -5.387 -0.309 1.00 75.50 104 ALA A N 1
ATOM 720 C CA . ALA A 1 104 ? -5.951 -6.657 0.134 1.00 75.50 104 ALA A CA 1
ATOM 721 C C . ALA A 1 104 ? -6.065 -7.651 -1.044 1.00 75.50 104 ALA A C 1
ATOM 723 O O . ALA A 1 104 ? -5.483 -7.439 -2.104 1.00 75.50 104 ALA A O 1
ATOM 724 N N . GLY A 1 105 ? -6.801 -8.748 -0.852 1.00 74.62 105 GLY A N 1
ATOM 725 C CA . GLY A 1 105 ? -7.037 -9.770 -1.872 1.00 74.62 105 GLY A CA 1
ATOM 726 C C . GLY A 1 105 ? -5.795 -10.592 -2.220 1.00 74.62 105 GLY A C 1
ATOM 727 O O . GLY A 1 105 ? -4.891 -10.775 -1.393 1.00 74.62 105 GLY A O 1
ATOM 728 N N . LEU A 1 106 ? -5.778 -11.102 -3.453 1.00 74.12 106 LEU A N 1
ATOM 729 C CA . LEU A 1 106 ? -4.715 -11.955 -3.988 1.00 74.12 106 LEU A CA 1
ATOM 730 C C . LEU A 1 106 ? -3.375 -11.216 -4.068 1.00 74.12 106 LEU A C 1
ATOM 732 O O . LEU A 1 106 ? -2.339 -11.771 -3.709 1.00 74.12 106 LEU A O 1
ATOM 736 N N . GLN A 1 107 ? -3.403 -9.931 -4.418 1.00 74.81 107 GLN A N 1
ATOM 737 C CA . GLN A 1 107 ? -2.208 -9.101 -4.553 1.00 74.81 107 GLN A CA 1
ATOM 738 C C . GLN A 1 107 ? -1.420 -8.941 -3.250 1.00 74.81 107 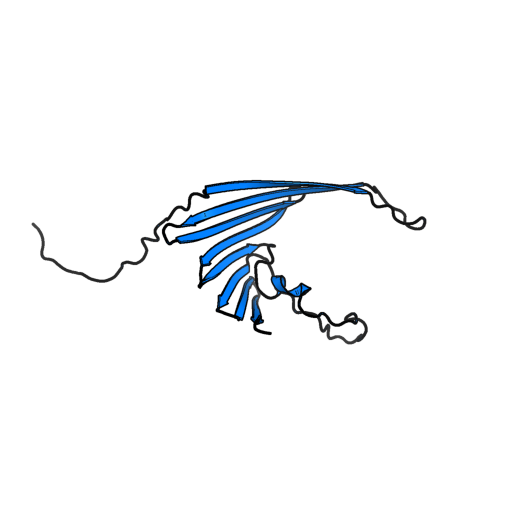GLN A C 1
ATOM 740 O O . GLN A 1 107 ? -0.191 -8.880 -3.296 1.00 74.81 107 GLN A O 1
ATOM 745 N N . ALA A 1 108 ? -2.097 -8.949 -2.099 1.00 76.69 108 ALA A N 1
ATOM 746 C CA . ALA A 1 108 ? -1.452 -8.911 -0.787 1.00 76.69 108 ALA A CA 1
ATOM 747 C C . ALA A 1 108 ? -0.832 -10.260 -0.366 1.00 76.69 108 ALA A C 1
ATOM 749 O O . ALA A 1 108 ? 0.044 -10.282 0.494 1.00 76.69 108 ALA A O 1
ATOM 750 N N . HIS A 1 109 ? -1.272 -11.378 -0.954 1.00 73.12 109 HIS A N 1
ATOM 751 C CA . HIS A 1 109 ? -0.857 -12.732 -0.563 1.00 73.12 109 HIS A CA 1
ATOM 752 C C . HIS A 1 109 ? -0.061 -13.467 -1.651 1.00 73.12 109 HIS A C 1
ATOM 754 O O . HIS A 1 109 ? 0.425 -14.568 -1.408 1.00 73.12 109 HIS A O 1
ATOM 760 N N . ARG A 1 110 ? 0.138 -12.860 -2.827 1.00 68.25 110 ARG A N 1
ATOM 761 C CA . ARG A 1 110 ? 0.790 -13.490 -3.987 1.00 68.25 110 ARG A CA 1
ATOM 762 C C . ARG A 1 110 ? 2.175 -14.078 -3.697 1.00 68.25 110 ARG A C 1
ATOM 764 O O . ARG A 1 110 ? 2.542 -15.071 -4.302 1.00 68.25 110 ARG A O 1
ATOM 771 N N . TYR A 1 111 ? 2.920 -13.488 -2.759 1.00 69.44 111 TYR A N 1
ATOM 772 C CA . TYR A 1 111 ? 4.286 -13.906 -2.415 1.00 69.44 111 TYR A CA 1
ATOM 773 C C . TYR A 1 111 ? 4.362 -15.008 -1.351 1.00 69.44 111 TYR A C 1
ATOM 775 O O . TYR A 1 111 ? 5.443 -15.524 -1.086 1.00 69.44 111 TYR A O 1
ATOM 783 N N . VAL A 1 112 ? 3.240 -15.341 -0.706 1.00 71.31 112 VAL A N 1
ATOM 784 C CA . VAL A 1 112 ? 3.159 -16.426 0.290 1.00 71.31 112 VAL A CA 1
ATOM 785 C C . VAL A 1 112 ? 2.371 -17.629 -0.225 1.00 71.31 112 VAL A C 1
ATOM 787 O O . VAL A 1 112 ? 2.338 -18.669 0.429 1.00 71.31 112 VAL A O 1
ATOM 790 N N . ILE A 1 113 ? 1.740 -17.498 -1.392 1.00 70.56 113 ILE A N 1
ATOM 791 C CA . ILE A 1 113 ? 1.144 -18.621 -2.109 1.00 70.56 113 ILE A CA 1
ATOM 792 C C . ILE A 1 113 ? 2.299 -19.361 -2.794 1.00 70.56 113 ILE A C 1
ATOM 794 O O . ILE A 1 113 ? 3.097 -18.708 -3.467 1.00 70.56 113 ILE A O 1
ATOM 798 N N . PRO A 1 114 ? 2.427 -20.691 -2.629 1.00 61.31 114 PRO A N 1
ATOM 799 C CA . PRO A 1 114 ? 3.454 -21.454 -3.321 1.00 61.31 114 PRO A CA 1
ATOM 800 C C . PRO A 1 114 ? 3.298 -21.252 -4.828 1.00 61.31 114 PRO A C 1
ATOM 802 O O . PRO A 1 114 ? 2.305 -21.677 -5.417 1.00 61.31 114 PRO A O 1
ATOM 805 N N . THR A 1 115 ? 4.260 -20.578 -5.446 1.00 61.38 115 THR A N 1
ATOM 806 C CA . THR A 1 115 ? 4.414 -20.577 -6.898 1.00 61.38 115 THR A CA 1
ATOM 807 C C . THR A 1 115 ? 5.099 -21.882 -7.284 1.00 61.38 115 THR A C 1
ATOM 809 O O . THR A 1 115 ? 5.998 -22.336 -6.571 1.00 61.38 115 THR A O 1
ATOM 812 N N . ALA A 1 116 ? 4.650 -22.522 -8.364 1.00 56.50 116 ALA A N 1
ATOM 813 C CA . ALA A 1 116 ? 5.285 -23.737 -8.864 1.00 56.50 116 ALA A CA 1
ATOM 814 C C . ALA A 1 116 ? 6.793 -23.500 -9.095 1.00 56.50 116 ALA A C 1
ATOM 816 O O . ALA A 1 116 ? 7.207 -22.395 -9.438 1.00 56.50 116 ALA A O 1
ATOM 817 N N . GLY A 1 117 ? 7.609 -24.525 -8.831 1.00 53.19 117 GLY A N 1
ATOM 818 C CA . GLY A 1 117 ? 9.076 -24.451 -8.868 1.00 53.19 117 GLY A CA 1
ATOM 819 C C . GLY A 1 117 ? 9.700 -24.512 -10.267 1.00 53.19 117 GLY A C 1
ATOM 820 O O . GLY A 1 117 ? 10.922 -24.574 -10.360 1.00 53.19 117 GLY A O 1
ATOM 821 N N . GLU A 1 118 ? 8.883 -24.505 -11.321 1.00 59.81 118 GLU A N 1
ATOM 822 C CA . GLU A 1 118 ? 9.290 -24.493 -12.729 1.00 59.81 118 GLU A CA 1
ATOM 823 C C . GLU A 1 118 ? 8.607 -23.307 -13.430 1.00 59.81 118 GLU A C 1
ATOM 825 O O . GLU A 1 118 ? 7.459 -22.968 -13.131 1.00 59.81 118 GLU A O 1
ATOM 830 N N . GLU A 1 119 ? 9.353 -22.628 -14.303 1.00 48.06 119 GLU A N 1
ATOM 831 C CA . GLU A 1 119 ? 8.885 -21.468 -15.068 1.00 48.06 119 GLU A CA 1
ATOM 832 C C . GLU A 1 119 ? 7.792 -21.898 -16.061 1.00 48.06 119 GLU A C 1
ATOM 834 O O . GLU A 1 119 ? 7.904 -22.954 -16.677 1.00 48.06 119 GLU A O 1
ATOM 839 N N . VAL A 1 120 ? 6.775 -21.053 -16.280 1.00 50.56 120 VAL A N 1
ATOM 840 C CA . VAL A 1 120 ? 5.606 -21.312 -17.164 1.00 50.56 120 VAL A CA 1
ATOM 841 C C . VAL A 1 120 ? 6.002 -21.705 -18.603 1.00 50.56 120 VAL A C 1
ATOM 843 O O . VAL A 1 120 ? 5.203 -22.251 -19.346 1.00 50.56 120 VAL A O 1
ATOM 846 N N . TRP A 1 121 ? 7.259 -21.481 -18.985 1.00 46.78 121 TRP A N 1
ATOM 847 C CA . TRP A 1 121 ? 7.820 -21.782 -20.301 1.00 46.78 121 TRP A CA 1
ATOM 848 C C . TRP A 1 121 ? 8.375 -23.209 -20.469 1.00 46.78 121 TRP A C 1
ATOM 850 O O . TRP A 1 121 ? 8.893 -23.506 -21.547 1.00 46.78 121 TRP A O 1
ATOM 860 N N . ASP A 1 122 ? 8.325 -24.074 -19.446 1.00 55.91 122 ASP A N 1
ATOM 861 C CA . ASP A 1 122 ? 8.675 -25.502 -19.607 1.00 55.91 122 ASP A CA 1
ATOM 862 C C . ASP A 1 122 ? 7.569 -26.290 -20.343 1.00 55.91 122 ASP A C 1
ATOM 864 O O . ASP A 1 122 ? 7.862 -27.207 -21.107 1.00 55.91 122 ASP A O 1
ATOM 868 N N . ASP A 1 123 ? 6.309 -25.848 -20.243 1.00 55.03 123 ASP A N 1
ATOM 869 C CA . ASP A 1 123 ? 5.216 -26.274 -21.126 1.00 55.03 123 ASP A CA 1
ATOM 870 C C . ASP A 1 123 ? 4.954 -25.176 -22.173 1.00 55.03 123 ASP A C 1
ATOM 872 O O . ASP A 1 123 ? 4.200 -24.231 -21.980 1.00 55.03 123 ASP A O 1
ATOM 876 N N . VAL A 1 124 ? 5.630 -25.286 -23.319 1.00 55.22 124 VAL A N 1
ATOM 877 C CA . VAL A 1 124 ? 5.506 -24.402 -24.498 1.00 55.22 124 VAL A CA 1
ATOM 878 C C . VAL A 1 124 ? 4.228 -24.671 -25.317 1.00 55.22 124 VAL A C 1
ATOM 880 O O . VAL A 1 124 ? 4.264 -24.746 -26.550 1.00 55.22 124 VAL A O 1
ATOM 883 N N . ASP A 1 125 ? 3.079 -24.821 -24.662 1.00 60.38 125 ASP A N 1
ATOM 884 C CA . ASP A 1 125 ? 1.776 -24.730 -25.324 1.00 60.38 125 ASP A CA 1
ATOM 885 C C . ASP A 1 125 ? 1.004 -23.481 -24.869 1.00 60.38 125 ASP A C 1
ATOM 887 O O . ASP A 1 125 ? 1.448 -22.728 -24.013 1.00 60.38 125 ASP A O 1
ATOM 891 N N . ALA A 1 126 ? -0.049 -23.118 -25.602 1.00 59.00 126 ALA A N 1
ATOM 892 C CA . ALA A 1 126 ? -0.627 -21.769 -25.607 1.00 59.00 126 ALA A CA 1
ATOM 893 C C . ALA A 1 126 ? -1.379 -21.363 -24.317 1.00 59.00 126 ALA A C 1
ATOM 895 O O . ALA A 1 126 ? -2.105 -20.365 -24.339 1.00 59.00 126 ALA A O 1
ATOM 896 N N . ASP A 1 127 ? -1.213 -22.116 -23.230 1.00 57.62 127 ASP A N 1
ATOM 897 C CA . ASP A 1 127 ? -1.931 -21.968 -21.972 1.00 57.62 127 ASP A CA 1
ATOM 898 C C . ASP A 1 127 ? -0.958 -21.586 -20.834 1.00 57.62 127 ASP A C 1
ATOM 900 O O . ASP A 1 127 ? -0.402 -22.427 -20.130 1.00 57.62 127 ASP A O 1
ATOM 904 N N . ASP A 1 128 ? -0.777 -20.278 -20.620 1.00 52.41 128 ASP A N 1
ATOM 905 C CA . ASP A 1 128 ? -0.009 -19.745 -19.488 1.00 52.41 128 ASP A CA 1
ATOM 906 C C . ASP A 1 128 ? -0.721 -20.048 -18.151 1.00 52.41 128 ASP A C 1
ATOM 908 O O . ASP A 1 128 ? -1.614 -19.314 -17.711 1.00 52.41 128 ASP A O 1
ATOM 912 N N . ASN A 1 129 ? -0.301 -21.096 -17.440 1.00 55.31 129 ASN A N 1
ATOM 913 C CA . ASN A 1 129 ? -0.814 -21.416 -16.103 1.00 55.31 129 ASN A CA 1
ATOM 914 C C . ASN A 1 129 ? -0.060 -20.647 -14.997 1.00 55.31 129 ASN A C 1
ATOM 916 O O . ASN A 1 129 ? 0.699 -21.215 -14.211 1.00 55.31 129 ASN A O 1
ATOM 920 N N . GLY A 1 130 ? -0.279 -19.330 -14.924 1.00 57.41 130 GLY A N 1
ATOM 921 C CA . GLY A 1 130 ? 0.254 -18.447 -13.875 1.00 57.41 130 GLY A CA 1
ATOM 922 C C . GLY A 1 130 ? -0.720 -18.174 -12.719 1.00 57.41 130 GLY A C 1
ATOM 923 O O . GLY A 1 130 ? -1.917 -18.453 -12.799 1.00 57.41 130 GLY A O 1
ATOM 924 N N . LEU A 1 131 ? -0.225 -17.571 -11.628 1.00 61.41 131 LEU A N 1
ATOM 925 C CA . LEU A 1 131 ? -1.118 -16.998 -10.613 1.00 61.41 131 LEU A CA 1
ATOM 926 C C . LEU A 1 131 ? -1.956 -15.884 -11.268 1.00 61.41 131 LEU A C 1
ATOM 928 O O . LEU A 1 131 ? -1.370 -14.976 -11.866 1.00 61.41 131 LEU A O 1
ATOM 932 N N . PRO A 1 132 ? -3.298 -15.904 -11.144 1.00 66.38 132 PRO A N 1
ATOM 933 C CA . PRO A 1 132 ? -4.125 -14.834 -11.677 1.00 66.38 132 PRO A CA 1
ATOM 934 C C . PRO A 1 132 ? -3.685 -13.495 -11.075 1.00 66.38 132 PRO A C 1
ATOM 936 O O . PRO A 1 132 ? -3.393 -13.392 -9.884 1.00 66.38 132 PRO A O 1
ATOM 939 N N . THR A 1 133 ? -3.593 -12.462 -11.906 1.00 70.50 133 THR A N 1
ATOM 940 C CA . THR A 1 133 ? -3.304 -11.105 -11.432 1.00 70.50 133 THR A CA 1
ATOM 941 C C . THR A 1 133 ? -4.616 -10.377 -11.162 1.00 70.50 133 THR A C 1
ATOM 943 O O . THR A 1 133 ? -5.659 -10.730 -11.704 1.00 70.50 133 THR A O 1
ATOM 946 N N . HIS A 1 134 ? -4.589 -9.389 -10.271 1.00 75.69 134 HIS A N 1
ATOM 947 C CA . HIS A 1 134 ? -5.756 -8.565 -9.947 1.00 75.69 134 HIS A CA 1
ATOM 948 C C . HIS A 1 134 ? -5.349 -7.092 -10.024 1.00 75.69 134 HIS A C 1
ATOM 950 O O . HIS A 1 134 ? -4.259 -6.727 -9.580 1.00 75.69 134 HIS A O 1
ATOM 956 N N . SER A 1 135 ? -6.158 -6.248 -10.659 1.00 77.88 135 SER A N 1
ATOM 957 C CA . SER A 1 135 ? -5.828 -4.827 -10.784 1.00 77.88 135 SER A CA 1
ATOM 958 C C . SER A 1 135 ? -5.788 -4.151 -9.408 1.00 77.88 135 SER A C 1
ATOM 960 O O . SER A 1 135 ? -6.619 -4.414 -8.549 1.00 77.88 135 SER A O 1
ATOM 962 N N . ASP A 1 136 ? -4.835 -3.242 -9.202 1.00 77.50 136 ASP A N 1
ATOM 963 C CA . ASP A 1 136 ? -4.752 -2.418 -7.986 1.00 77.50 136 ASP A CA 1
ATOM 964 C C . ASP A 1 136 ? -5.145 -0.955 -8.263 1.00 77.50 136 ASP A C 1
ATOM 966 O O . ASP A 1 136 ? -4.899 -0.073 -7.436 1.00 77.50 136 ASP A O 1
ATOM 970 N N . SER A 1 137 ? -5.725 -0.660 -9.433 1.00 85.12 137 SER A N 1
ATOM 971 C CA . SER A 1 137 ? -6.164 0.691 -9.789 1.00 85.12 137 SER A CA 1
ATOM 972 C C . SER A 1 137 ? -7.535 0.979 -9.183 1.00 85.12 137 SER A C 1
ATOM 974 O O . SER A 1 137 ? -8.529 0.384 -9.585 1.00 85.12 137 SER A O 1
ATOM 976 N N . ASN A 1 138 ? -7.590 1.898 -8.213 1.00 84.44 138 ASN A N 1
ATOM 977 C CA . ASN A 1 138 ? -8.828 2.291 -7.524 1.00 84.44 138 ASN A CA 1
ATOM 978 C C . ASN A 1 138 ? -9.610 1.098 -6.940 1.00 84.44 138 ASN A C 1
ATOM 980 O O . ASN A 1 138 ? -10.841 1.088 -6.934 1.00 84.44 138 ASN A O 1
ATOM 984 N N . ALA A 1 139 ? -8.889 0.105 -6.425 1.00 86.62 139 ALA A N 1
ATOM 985 C CA . ALA A 1 139 ? -9.481 -1.091 -5.861 1.00 86.62 139 ALA A CA 1
ATOM 986 C C . ALA A 1 139 ? -10.098 -0.826 -4.483 1.00 86.62 139 ALA A C 1
ATOM 988 O O . ALA A 1 139 ? -9.535 -0.117 -3.642 1.00 86.62 139 ALA A O 1
ATOM 989 N N . VAL A 1 140 ? -11.252 -1.446 -4.251 1.00 88.44 140 VAL A N 1
ATOM 990 C CA . VAL A 1 140 ? -11.878 -1.601 -2.941 1.00 88.44 140 VAL A CA 1
ATOM 991 C C . VAL A 1 140 ? -11.237 -2.795 -2.252 1.00 88.44 140 VAL A C 1
ATOM 993 O O . VAL A 1 140 ? -11.150 -3.882 -2.818 1.00 88.44 140 VAL A O 1
ATOM 996 N N . TYR A 1 141 ? -10.836 -2.607 -1.006 1.00 89.81 141 TYR A N 1
ATOM 997 C CA . TYR A 1 141 ? -10.188 -3.612 -0.184 1.00 89.81 141 TYR A CA 1
ATOM 998 C C . TYR A 1 141 ? -11.015 -3.885 1.063 1.00 89.81 141 TYR A C 1
ATOM 1000 O O . TYR A 1 141 ? -11.536 -2.964 1.688 1.00 89.81 141 TYR A O 1
ATOM 1008 N N . TYR A 1 142 ? -11.077 -5.147 1.465 1.00 89.44 142 TYR A N 1
ATOM 1009 C CA . TYR A 1 142 ? -11.606 -5.555 2.756 1.00 89.44 142 TYR A CA 1
ATOM 1010 C C . TYR A 1 142 ? -10.669 -6.569 3.405 1.00 89.44 142 TYR A C 1
ATOM 1012 O O . TYR A 1 142 ? -10.203 -7.504 2.752 1.00 89.44 142 TYR A O 1
ATOM 1020 N N . LYS A 1 143 ? -10.405 -6.399 4.698 1.00 90.44 143 LYS A N 1
ATOM 1021 C CA . LYS A 1 143 ? -9.634 -7.333 5.515 1.00 90.44 143 LYS A CA 1
ATOM 1022 C C . LYS A 1 143 ? -10.310 -7.517 6.856 1.00 90.44 143 LYS A C 1
ATOM 1024 O O . LYS A 1 143 ? -10.577 -6.538 7.532 1.00 90.44 143 LYS A O 1
ATOM 1029 N N . GLY A 1 144 ? -10.518 -8.750 7.279 1.00 88.81 144 GLY A N 1
ATOM 1030 C CA . GLY A 1 144 ? -11.042 -9.059 8.603 1.00 88.81 144 GLY A CA 1
ATOM 1031 C C . GLY A 1 144 ? -10.406 -10.323 9.152 1.00 88.81 144 GLY A C 1
ATOM 1032 O O . GLY A 1 144 ? -9.923 -11.161 8.393 1.00 88.81 144 GLY A O 1
ATOM 1033 N N . SER A 1 145 ? -10.405 -10.467 10.471 1.00 88.56 145 SER A N 1
ATOM 1034 C CA . SER A 1 145 ? -10.027 -11.713 11.130 1.00 88.56 145 SER A CA 1
ATOM 1035 C C . SER A 1 145 ? -11.123 -12.104 12.104 1.00 88.56 145 SER A C 1
ATOM 1037 O O . SER A 1 145 ? -11.483 -11.329 12.986 1.00 88.56 145 SER A O 1
ATOM 1039 N N . PHE A 1 146 ? -11.656 -13.308 11.939 1.00 86.62 146 PHE A N 1
ATOM 1040 C CA . PHE A 1 146 ? -12.747 -13.847 12.737 1.00 86.62 146 PHE A CA 1
ATOM 1041 C C . PHE A 1 146 ? -12.264 -15.122 13.427 1.00 86.62 146 PHE A C 1
ATOM 1043 O O . PHE A 1 146 ? -12.302 -16.224 12.872 1.00 86.62 146 PHE A O 1
ATOM 1050 N N . GLY A 1 147 ? -11.757 -14.966 14.650 1.00 86.88 147 GLY A N 1
ATOM 1051 C CA . GLY A 1 147 ? -11.120 -16.058 15.383 1.00 86.88 147 GLY A CA 1
ATOM 1052 C C . GLY A 1 147 ? -9.841 -16.525 14.684 1.00 86.88 147 GLY A C 1
ATOM 1053 O O . GLY A 1 147 ? -8.887 -15.763 14.572 1.00 86.88 147 GLY A O 1
ATOM 1054 N N . ALA A 1 148 ? -9.819 -17.779 14.228 1.00 86.31 148 ALA A N 1
ATOM 1055 C CA . ALA A 1 148 ? -8.670 -18.368 13.533 1.00 86.31 148 ALA A CA 1
ATOM 1056 C C . ALA A 1 148 ? -8.719 -18.204 12.002 1.00 86.31 148 ALA A C 1
ATOM 1058 O O . ALA A 1 148 ? -7.823 -18.694 11.318 1.00 86.31 148 ALA A O 1
ATOM 1059 N N . VAL A 1 149 ? -9.763 -17.566 11.455 1.00 86.50 149 VAL A N 1
ATOM 1060 C CA . VAL A 1 149 ? -9.945 -17.381 10.008 1.00 86.50 149 VAL A CA 1
ATOM 1061 C C . VAL A 1 149 ? -9.720 -15.919 9.632 1.00 86.50 149 VAL A C 1
ATOM 1063 O O . VAL A 1 149 ? -10.475 -15.045 10.052 1.00 86.50 149 VAL A O 1
ATOM 1066 N N . GLY A 1 150 ? -8.716 -15.659 8.800 1.00 88.94 150 GLY A N 1
ATOM 1067 C CA . GLY A 1 150 ? -8.518 -14.381 8.129 1.00 88.94 150 GLY A CA 1
ATOM 1068 C C . GLY A 1 150 ? -9.260 -14.338 6.795 1.00 88.94 150 GLY A C 1
ATOM 1069 O O . GLY A 1 150 ? -9.259 -15.305 6.035 1.00 88.94 150 GLY A O 1
ATOM 1070 N N . VAL A 1 151 ? -9.883 -13.203 6.498 1.00 88.75 151 VAL A N 1
ATOM 1071 C CA . VAL A 1 151 ? -10.568 -12.912 5.236 1.00 88.75 151 VAL A CA 1
ATOM 1072 C C . VAL A 1 151 ? -9.928 -11.680 4.618 1.00 88.75 151 VAL A C 1
ATOM 1074 O O . VAL A 1 151 ? -9.775 -10.654 5.275 1.00 88.75 151 VAL A O 1
ATOM 1077 N N . SER A 1 152 ? -9.570 -11.764 3.343 1.00 89.25 152 SER A N 1
ATOM 1078 C CA . SER A 1 152 ? -8.986 -10.660 2.589 1.00 89.25 152 SER A CA 1
ATOM 1079 C C . SER A 1 152 ? -9.593 -10.631 1.195 1.00 89.25 152 SER A C 1
ATOM 1081 O O . SER A 1 152 ? -9.369 -11.544 0.407 1.00 89.25 152 SER A O 1
ATOM 1083 N N . ALA A 1 153 ? -10.359 -9.595 0.879 1.00 88.38 153 ALA A N 1
ATOM 1084 C CA . ALA A 1 153 ? -11.029 -9.434 -0.404 1.00 88.38 153 ALA A CA 1
ATOM 1085 C C . ALA A 1 153 ? -10.592 -8.138 -1.094 1.00 88.38 153 ALA A C 1
ATOM 1087 O O . ALA A 1 153 ? -10.354 -7.127 -0.433 1.00 88.38 153 ALA A O 1
ATOM 1088 N N . ALA A 1 154 ? -10.502 -8.167 -2.418 1.00 88.00 154 ALA A N 1
ATOM 1089 C CA . ALA A 1 154 ? -10.295 -6.992 -3.248 1.00 88.00 154 ALA A CA 1
ATOM 1090 C C . ALA A 1 154 ? -11.268 -6.997 -4.431 1.00 88.00 154 ALA A C 1
ATOM 1092 O O . ALA A 1 154 ? -11.597 -8.052 -4.973 1.00 88.00 154 ALA A O 1
ATOM 1093 N N . TYR A 1 155 ? -11.724 -5.815 -4.823 1.00 88.12 155 TYR A N 1
ATOM 1094 C CA . TYR A 1 155 ? -12.634 -5.604 -5.940 1.00 88.12 155 TYR A CA 1
ATOM 1095 C C . TYR A 1 155 ? -12.196 -4.379 -6.740 1.00 88.12 155 TYR A C 1
ATOM 1097 O O . TYR A 1 155 ? -11.917 -3.333 -6.160 1.00 88.12 155 TYR A O 1
ATOM 1105 N N . VAL A 1 156 ? -12.168 -4.501 -8.060 1.00 87.06 156 VAL A N 1
ATOM 1106 C CA . VAL A 1 156 ? -11.961 -3.404 -9.005 1.00 87.06 156 VAL A CA 1
ATOM 1107 C C . VAL A 1 156 ? -13.105 -3.411 -9.996 1.00 87.06 156 VAL A C 1
ATOM 1109 O O . VAL A 1 156 ? -13.469 -4.459 -10.521 1.00 87.06 156 VAL A O 1
ATOM 1112 N N . ASP A 1 157 ? -13.640 -2.229 -10.262 1.00 82.19 157 ASP A N 1
ATOM 1113 C CA . ASP A 1 157 ? -14.526 -1.990 -11.391 1.00 82.19 157 ASP A CA 1
ATOM 1114 C C . ASP A 1 157 ? -13.727 -1.229 -12.447 1.00 82.19 157 ASP A C 1
ATOM 1116 O O . ASP A 1 157 ? -13.348 -0.077 -12.217 1.00 82.19 157 ASP A O 1
ATOM 1120 N N . ASP A 1 158 ? -13.410 -1.876 -13.566 1.00 72.81 158 ASP A N 1
ATOM 1121 C CA . ASP A 1 158 ? -12.833 -1.209 -14.729 1.00 72.81 158 ASP A CA 1
ATOM 1122 C C . ASP A 1 158 ? -13.912 -1.020 -15.802 1.00 72.81 158 ASP A C 1
ATOM 1124 O O . ASP A 1 158 ? -14.902 -1.747 -15.883 1.00 72.81 158 ASP A O 1
ATOM 1128 N N . SER A 1 159 ? -13.715 -0.033 -16.671 1.00 64.06 159 SER A N 1
ATOM 1129 C CA . SER A 1 159 ? -14.701 0.418 -17.663 1.00 64.06 159 SER A CA 1
ATOM 1130 C C . SER A 1 159 ? -15.113 -0.671 -18.667 1.00 64.06 159 SER A C 1
ATOM 1132 O O . SER A 1 159 ? -16.101 -0.501 -19.380 1.00 64.06 159 SER A O 1
ATOM 1134 N N . ALA A 1 160 ? -14.353 -1.769 -18.745 1.00 68.75 160 ALA A N 1
ATOM 1135 C CA . ALA A 1 160 ? -14.600 -2.904 -19.631 1.00 68.75 160 ALA A CA 1
ATOM 1136 C C . ALA A 1 160 ? -14.893 -4.228 -18.895 1.00 68.75 160 ALA A C 1
ATOM 1138 O O . ALA A 1 160 ? -15.533 -5.101 -19.483 1.00 68.75 160 ALA A O 1
ATOM 1139 N N . ALA A 1 161 ? -14.442 -4.393 -17.646 1.00 69.06 161 ALA A N 1
ATOM 1140 C CA . ALA A 1 161 ? -14.630 -5.599 -16.840 1.00 69.06 161 ALA A CA 1
ATOM 1141 C C . ALA A 1 161 ? -14.387 -5.308 -15.349 1.00 69.06 161 ALA A C 1
ATOM 1143 O O . ALA A 1 161 ? -13.595 -4.439 -14.999 1.00 69.06 161 ALA A O 1
ATOM 1144 N N . SER A 1 162 ? -15.049 -6.058 -14.471 1.00 80.75 162 SER A N 1
ATOM 1145 C CA . SER A 1 162 ? -14.816 -6.004 -13.026 1.00 80.75 162 SER A CA 1
ATOM 1146 C C . SER A 1 162 ? -13.989 -7.205 -12.572 1.00 80.75 162 SER A C 1
ATOM 1148 O O . SER A 1 162 ? -14.345 -8.338 -12.906 1.00 80.75 162 SER A O 1
ATOM 1150 N N . ASP A 1 163 ? -12.983 -6.971 -11.734 1.00 82.50 163 ASP A N 1
ATOM 1151 C CA . ASP A 1 163 ? -12.118 -8.009 -11.177 1.00 82.50 163 ASP A CA 1
ATOM 1152 C C . ASP A 1 163 ? -12.317 -8.129 -9.665 1.00 82.50 163 ASP A C 1
ATOM 1154 O O . ASP A 1 163 ? -12.202 -7.154 -8.917 1.00 82.50 163 ASP A O 1
ATOM 1158 N N . ASN A 1 164 ? -12.531 -9.345 -9.172 1.00 86.31 164 ASN A N 1
ATOM 1159 C CA . ASN A 1 164 ? -12.657 -9.632 -7.747 1.00 86.31 164 ASN A CA 1
ATOM 1160 C C . ASN A 1 164 ? -11.679 -10.726 -7.310 1.00 86.31 164 ASN A C 1
ATOM 1162 O O . ASN A 1 164 ? -11.499 -11.732 -7.989 1.00 86.31 164 ASN A O 1
ATOM 1166 N N . SER A 1 165 ? -11.079 -10.564 -6.134 1.00 83.69 165 SER A N 1
ATOM 1167 C CA . SER A 1 165 ? -10.233 -11.582 -5.514 1.00 83.69 165 SER A CA 1
ATOM 1168 C C . SER A 1 165 ? -10.576 -11.753 -4.040 1.00 83.69 165 SER A C 1
ATOM 1170 O O . SER A 1 165 ? -10.865 -10.785 -3.340 1.00 83.69 165 SER A O 1
ATOM 1172 N N . ILE A 1 166 ? -10.574 -12.997 -3.561 1.00 86.12 166 ILE A N 1
ATOM 1173 C CA . ILE A 1 166 ? -10.838 -13.339 -2.160 1.00 86.12 166 ILE A CA 1
ATOM 1174 C C . ILE A 1 166 ? -9.791 -14.356 -1.722 1.00 86.12 166 ILE A C 1
ATOM 1176 O O . ILE A 1 166 ? -9.555 -15.351 -2.400 1.0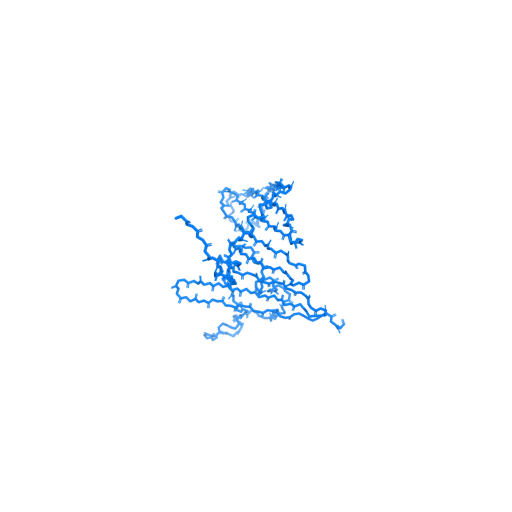0 86.12 166 ILE A O 1
ATOM 1180 N N . VAL A 1 167 ? -9.181 -14.1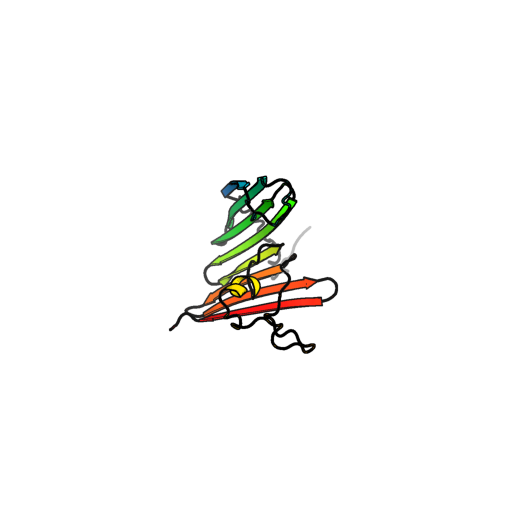03 -0.572 1.00 85.56 167 VAL A N 1
ATOM 1181 C CA . VAL A 1 167 ? -8.218 -14.974 0.092 1.00 85.56 167 VAL A CA 1
ATOM 1182 C C . VAL A 1 167 ? -8.742 -15.276 1.488 1.00 85.56 167 VAL A C 1
ATOM 1184 O O . VAL A 1 167 ? -9.162 -14.374 2.216 1.00 85.56 167 VAL A O 1
ATOM 1187 N N . LEU A 1 168 ? -8.702 -16.555 1.852 1.00 87.12 168 LEU A N 1
ATOM 1188 C CA . LEU A 1 168 ? -9.025 -17.044 3.184 1.00 87.12 168 LEU A CA 1
ATOM 1189 C C . LEU A 1 168 ? -7.768 -17.670 3.780 1.00 87.12 168 LEU A C 1
ATOM 1191 O O . LEU A 1 168 ? -7.141 -18.521 3.151 1.00 87.12 168 LEU A O 1
ATOM 1195 N N . THR A 1 169 ? -7.401 -17.254 4.985 1.00 85.81 169 THR A N 1
ATOM 1196 C CA . THR A 1 169 ? -6.272 -17.813 5.731 1.00 85.81 169 THR A CA 1
ATOM 1197 C C . THR A 1 169 ? -6.779 -18.459 7.011 1.00 85.81 169 THR A C 1
ATOM 1199 O O . THR A 1 169 ? -7.743 -17.993 7.611 1.00 85.81 169 THR A O 1
ATOM 1202 N N . TYR A 1 170 ? -6.155 -19.557 7.430 1.00 85.94 170 TYR A N 1
ATOM 1203 C CA . TYR A 1 170 ? -6.490 -20.240 8.677 1.00 85.94 170 TYR A CA 1
ATOM 1204 C C . TYR A 1 170 ? -5.220 -20.465 9.490 1.00 85.94 170 TYR A C 1
ATOM 1206 O O . TYR A 1 170 ? -4.275 -21.069 8.990 1.00 85.94 170 TYR A O 1
ATOM 1214 N N . SER A 1 171 ? -5.190 -19.969 10.727 1.00 77.06 171 SER A N 1
ATOM 1215 C CA . SER A 1 171 ? -4.019 -20.038 11.617 1.00 77.06 171 SER A CA 1
ATOM 1216 C C . SER A 1 171 ? -4.094 -21.160 12.659 1.00 77.06 171 SER A C 1
ATOM 1218 O O . SER A 1 171 ? -3.243 -21.232 13.538 1.00 77.06 171 SER A O 1
ATOM 1220 N N . GLY A 1 172 ? -5.111 -22.026 12.595 1.00 65.19 172 GLY A N 1
ATOM 1221 C CA . GLY A 1 172 ? -5.377 -23.055 13.607 1.00 65.19 172 GLY A CA 1
ATOM 1222 C C . GLY A 1 172 ? -4.610 -24.373 13.450 1.00 65.19 172 GLY A C 1
ATOM 1223 O O . GLY A 1 172 ? -5.172 -25.417 13.777 1.00 65.19 172 GLY A O 1
ATOM 1224 N N . LEU A 1 173 ? -3.370 -24.343 12.953 1.00 50.66 173 LEU A N 1
ATOM 1225 C CA . LEU A 1 173 ? -2.451 -25.492 12.916 1.00 50.66 173 LEU A CA 1
ATOM 1226 C C . LEU A 1 173 ? -1.173 -25.186 13.697 1.00 50.66 173 LEU A C 1
ATOM 1228 O O . LEU A 1 173 ? -0.577 -24.118 13.441 1.00 50.66 173 LEU A O 1
#